Protein AF-A0A352DZI1-F1 (afdb_monomer_lite)

Foldseek 3Di:
DDDDDDDDDDDPDDPDDPPPPPPPPPPPPPDPPPPLLVLLVVVCVVQVVVVHQDDLVVSQVVCVVVVHHDDSVSSVVSCVVVVRDDPPPPPPDDDDDDDDDDDDDDPDPPPPPDDDDDDPVNVVVVVVQCVVLPHPVSVVVVVVVVVVVD

Sequence (150 aa):
MMAKSKARLVESEHAEEAEDGGIATAEASSEPRVNKSEAIRAEGRAILDAGGQPRPSEIVRSLAARGIDVAPAMVSTVLKKMGVQRRARRASASATRQAAPAREASPRREPVVSAESFTVDQLITAKKFVETVGSPKRAMALLDALDRLM

pLDDT: mean 74.2, std 19.79, range [40.38, 97.81]

Radius of gyration: 31.4 Å; chains: 1; bounding box: 63×36×114 Å

Structure (mmCIF, N/CA/C/O backbone):
data_AF-A0A352DZI1-F1
#
_entry.id   AF-A0A352DZI1-F1
#
loop_
_atom_site.group_PDB
_atom_site.id
_atom_site.type_symbol
_atom_site.label_atom_id
_atom_site.label_alt_id
_atom_site.label_comp_id
_atom_site.label_asym_id
_atom_site.label_entity_id
_atom_site.label_seq_id
_atom_site.pdbx_PDB_ins_code
_atom_site.Cartn_x
_atom_site.Cartn_y
_atom_site.Cartn_z
_atom_site.occupancy
_atom_site.B_iso_or_equiv
_atom_site.auth_seq_id
_atom_site.auth_comp_id
_atom_site.auth_asym_id
_atom_site.auth_atom_id
_atom_site.pdbx_PDB_model_num
ATOM 1 N N . MET A 1 1 ? 12.043 -22.695 -78.422 1.00 40.38 1 MET A N 1
ATOM 2 C CA . MET A 1 1 ? 13.021 -21.929 -77.613 1.00 40.38 1 MET A CA 1
ATOM 3 C C . MET A 1 1 ? 12.228 -21.254 -76.497 1.00 40.38 1 MET A C 1
ATOM 5 O O . MET A 1 1 ? 11.266 -20.579 -76.819 1.00 40.38 1 MET A O 1
ATOM 9 N N . MET A 1 2 ? 12.306 -21.722 -75.240 1.00 46.34 2 MET A N 1
ATOM 10 C CA . MET A 1 2 ? 13.141 -21.136 -74.159 1.00 46.34 2 MET A CA 1
ATOM 11 C C . MET A 1 2 ? 13.005 -19.597 -74.111 1.00 46.34 2 MET A C 1
ATOM 13 O O . MET A 1 2 ? 13.287 -18.958 -75.108 1.00 46.34 2 MET A O 1
ATOM 17 N N . ALA A 1 3 ? 12.581 -18.929 -73.037 1.00 50.84 3 ALA A N 1
ATOM 18 C CA . ALA A 1 3 ? 12.889 -19.151 -71.628 1.00 50.84 3 ALA A CA 1
ATOM 19 C C . ALA A 1 3 ? 11.839 -18.523 -70.678 1.00 50.84 3 ALA A C 1
ATOM 21 O O . ALA A 1 3 ? 11.188 -17.535 -71.005 1.00 50.84 3 ALA A O 1
ATOM 22 N N . LYS A 1 4 ? 11.738 -19.098 -69.471 1.00 54.16 4 LYS A N 1
ATOM 23 C CA . LYS A 1 4 ? 11.152 -18.509 -68.254 1.00 54.16 4 LYS A CA 1
ATOM 24 C C . LYS A 1 4 ? 12.125 -17.479 -67.658 1.00 54.16 4 LYS A C 1
ATOM 26 O O . LYS A 1 4 ? 13.290 -17.829 -67.517 1.00 54.16 4 LYS A O 1
ATOM 31 N N . SER A 1 5 ? 11.612 -16.343 -67.179 1.00 54.59 5 SER A N 1
ATOM 32 C CA . SER A 1 5 ? 12.183 -15.485 -66.113 1.00 54.59 5 SER A CA 1
ATOM 33 C C . SER A 1 5 ? 11.032 -14.619 -65.571 1.00 54.59 5 SER A C 1
ATOM 35 O O . SER A 1 5 ? 10.446 -13.879 -66.346 1.00 54.59 5 SER A O 1
ATOM 37 N N . LYS A 1 6 ? 10.462 -14.808 -64.374 1.00 50.16 6 LYS A N 1
ATOM 38 C CA . LYS A 1 6 ? 10.991 -14.832 -62.994 1.00 50.16 6 LYS A CA 1
ATOM 39 C C . LYS A 1 6 ? 11.296 -13.427 -62.447 1.00 50.16 6 LYS A C 1
ATOM 41 O O . LYS A 1 6 ? 12.198 -12.775 -62.953 1.00 50.16 6 LYS A O 1
ATOM 46 N N . ALA A 1 7 ? 10.631 -13.130 -61.316 1.00 49.72 7 ALA A N 1
ATOM 47 C CA . ALA A 1 7 ? 10.885 -12.068 -60.324 1.00 49.72 7 ALA A CA 1
ATOM 48 C C . ALA A 1 7 ? 10.533 -10.639 -60.782 1.00 49.72 7 ALA A C 1
ATOM 50 O O . ALA A 1 7 ? 10.778 -10.292 -61.923 1.00 49.72 7 ALA A O 1
ATOM 51 N N . AR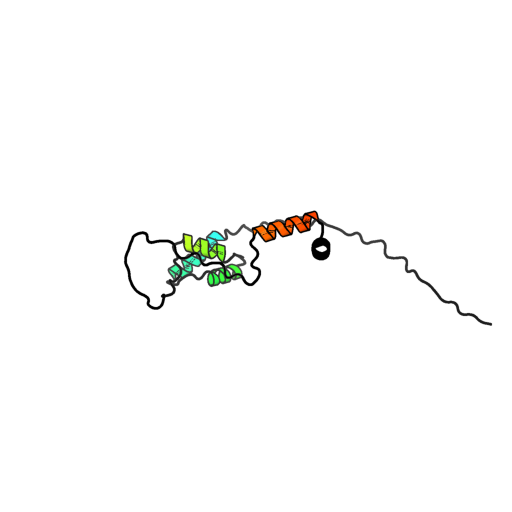G A 1 8 ? 9.974 -9.738 -59.968 1.00 53.50 8 ARG A N 1
ATOM 52 C CA . ARG A 1 8 ? 9.781 -9.601 -58.506 1.00 53.50 8 ARG A CA 1
ATOM 53 C C . ARG A 1 8 ? 8.685 -8.515 -58.334 1.00 53.50 8 ARG A C 1
ATOM 55 O O . ARG A 1 8 ? 8.550 -7.696 -59.231 1.00 53.50 8 ARG A O 1
ATOM 62 N N . LEU A 1 9 ? 7.832 -8.595 -57.303 1.00 47.53 9 LEU A N 1
ATOM 63 C CA . LEU A 1 9 ? 7.766 -7.614 -56.192 1.00 47.53 9 LEU A CA 1
ATOM 64 C C . LEU A 1 9 ? 7.671 -6.151 -56.693 1.00 47.53 9 LEU A C 1
ATOM 66 O O . LEU A 1 9 ? 8.600 -5.669 -57.326 1.00 47.53 9 LEU A O 1
ATOM 70 N N . VAL A 1 10 ? 6.622 -5.379 -56.433 1.00 55.34 10 VAL A N 1
ATOM 71 C CA . VAL A 1 10 ? 6.187 -4.954 -55.098 1.00 55.34 10 VAL A CA 1
ATOM 72 C C . VAL A 1 10 ? 4.740 -4.466 -55.208 1.00 55.34 10 VAL A C 1
ATOM 74 O O . VAL A 1 10 ? 4.423 -3.631 -56.054 1.00 55.34 10 VAL A O 1
ATOM 77 N N . GLU A 1 11 ? 3.883 -5.023 -54.356 1.00 48.66 11 GLU A N 1
ATOM 78 C CA . GLU A 1 11 ? 2.589 -4.463 -53.983 1.00 48.66 11 GLU A CA 1
ATOM 79 C C . GLU A 1 11 ? 2.827 -3.034 -53.491 1.00 48.66 11 GLU A C 1
ATOM 81 O O . GLU A 1 11 ? 3.523 -2.829 -52.500 1.00 48.66 11 GLU A O 1
ATOM 86 N N . SER A 1 12 ? 2.320 -2.040 -54.220 1.00 49.97 12 SER A N 1
ATOM 87 C CA . SER A 1 12 ? 2.295 -0.667 -53.730 1.00 49.97 12 SER A CA 1
ATOM 88 C C . SER A 1 12 ? 1.370 -0.626 -52.524 1.00 49.97 12 SER A C 1
ATOM 90 O O . SER A 1 12 ? 0.152 -0.767 -52.646 1.00 49.97 12 SER A O 1
ATOM 92 N N . GLU A 1 13 ? 2.033 -0.503 -51.387 1.00 54.22 13 GLU A N 1
ATOM 93 C CA . GLU A 1 13 ? 1.530 -0.417 -50.036 1.00 54.22 13 GLU A CA 1
ATOM 94 C C . GLU A 1 13 ? 0.400 0.607 -49.900 1.00 54.22 13 GLU A C 1
ATOM 96 O O . GLU A 1 13 ? 0.411 1.693 -50.485 1.00 54.22 13 GLU A O 1
ATOM 101 N N . HIS A 1 14 ? -0.572 0.212 -49.082 1.00 42.38 14 HIS A N 1
ATOM 102 C CA . HIS A 1 14 ? -1.573 1.054 -48.459 1.00 42.38 14 HIS A CA 1
ATOM 103 C C . HIS A 1 14 ? -0.925 2.305 -47.853 1.00 42.38 14 HIS A C 1
ATOM 105 O O . HIS A 1 14 ? -0.259 2.235 -46.825 1.00 42.38 14 HIS A O 1
ATOM 111 N N . ALA A 1 15 ? -1.163 3.456 -48.472 1.00 54.22 15 ALA A N 1
ATOM 112 C CA . ALA A 1 15 ? -0.960 4.757 -47.856 1.00 54.22 15 ALA A CA 1
ATOM 113 C C . ALA A 1 15 ? -2.331 5.376 -47.578 1.00 54.22 15 ALA A C 1
ATOM 115 O O . ALA A 1 15 ? -2.754 6.292 -48.274 1.00 54.22 15 ALA A O 1
ATOM 116 N N . GLU A 1 16 ? -3.037 4.836 -46.584 1.00 53.72 16 GLU A N 1
ATOM 117 C CA . GLU A 1 16 ? -4.075 5.572 -45.862 1.00 53.72 16 GLU A CA 1
ATOM 118 C C . GLU A 1 16 ? -4.342 4.898 -44.506 1.00 53.72 16 GLU A C 1
ATOM 120 O O . GLU A 1 16 ? -5.321 4.188 -44.313 1.00 53.72 16 GLU A O 1
ATOM 125 N N . GLU A 1 17 ? -3.434 5.098 -43.551 1.00 47.75 17 GLU A N 1
ATOM 126 C CA . GLU A 1 17 ? -3.778 5.005 -42.131 1.00 47.75 17 GLU A CA 1
ATOM 127 C C . GLU A 1 17 ? -3.643 6.407 -41.546 1.00 47.75 17 GLU A C 1
ATOM 129 O O . GLU A 1 17 ? -2.571 6.883 -41.167 1.00 47.75 17 GLU A O 1
ATOM 134 N N . ALA A 1 18 ? -4.779 7.102 -41.553 1.00 56.84 18 ALA A N 1
ATOM 135 C CA . ALA A 1 18 ? -5.051 8.163 -40.611 1.00 56.84 18 ALA A CA 1
ATOM 136 C C . ALA A 1 18 ? -5.049 7.538 -39.210 1.00 56.84 18 ALA A C 1
ATOM 138 O O . ALA A 1 18 ? -6.070 7.041 -38.740 1.00 56.84 18 ALA A O 1
ATOM 139 N N . GLU A 1 19 ? -3.895 7.547 -38.547 1.00 51.50 19 GLU A N 1
ATOM 140 C CA . GLU A 1 19 ? -3.836 7.354 -37.102 1.00 51.50 19 GLU A CA 1
ATOM 141 C C . GLU A 1 19 ? -4.395 8.619 -36.448 1.00 51.50 19 GLU A C 1
ATOM 143 O O . GLU A 1 19 ? -3.703 9.592 -36.130 1.00 51.50 19 GLU A O 1
ATOM 148 N N . ASP A 1 20 ? -5.718 8.571 -36.330 1.00 52.59 20 ASP A N 1
ATOM 149 C CA . ASP A 1 20 ? -6.572 9.194 -35.336 1.00 52.59 20 ASP A CA 1
ATOM 150 C C . ASP A 1 20 ? -6.007 8.929 -33.930 1.00 52.59 20 ASP A C 1
ATOM 152 O O . ASP A 1 20 ? -6.509 8.137 -33.138 1.00 52.59 20 ASP A O 1
ATOM 156 N N . GLY A 1 21 ? -4.907 9.610 -33.607 1.00 49.44 21 GLY A N 1
ATOM 157 C CA . GLY A 1 21 ? -4.371 9.734 -32.260 1.00 49.44 21 GLY A CA 1
ATOM 158 C C . GLY A 1 21 ? -5.206 10.719 -31.456 1.00 49.44 21 GLY A C 1
ATOM 159 O O . GLY A 1 21 ? -4.672 11.686 -30.907 1.00 49.44 21 GLY A O 1
ATOM 160 N N . GLY A 1 22 ? -6.522 10.492 -31.431 1.00 43.34 22 GLY A N 1
ATOM 161 C CA . GLY A 1 22 ? -7.451 11.123 -30.522 1.00 43.34 22 GLY A CA 1
ATOM 162 C C . GLY A 1 22 ? -6.894 10.997 -29.114 1.00 43.34 22 GLY A C 1
ATOM 163 O O . GLY A 1 22 ? -6.927 9.939 -28.487 1.00 43.34 22 GLY A O 1
ATOM 164 N N . ILE A 1 23 ? -6.365 12.107 -28.607 1.00 48.47 23 ILE A N 1
ATOM 165 C CA . ILE A 1 23 ? -6.285 12.372 -27.180 1.00 48.47 23 ILE A CA 1
ATOM 166 C C . ILE A 1 23 ? -7.714 12.259 -26.668 1.00 48.47 23 ILE A C 1
ATOM 168 O O . ILE A 1 23 ? -8.475 13.223 -26.677 1.00 48.47 23 ILE A O 1
ATOM 172 N N . ALA A 1 24 ? -8.077 11.044 -26.264 1.00 45.50 24 ALA A N 1
ATOM 173 C CA . ALA A 1 24 ? -9.217 10.776 -25.428 1.00 45.50 24 ALA A CA 1
ATOM 174 C C . ALA A 1 24 ? -8.999 11.598 -24.158 1.00 45.50 24 ALA A C 1
ATOM 176 O O . ALA A 1 24 ? -8.342 11.177 -23.204 1.00 45.50 24 ALA A O 1
ATOM 177 N N . THR A 1 25 ? -9.514 12.825 -24.182 1.00 45.31 25 THR A N 1
ATOM 178 C CA . THR A 1 25 ? -10.002 13.526 -23.010 1.00 45.31 25 THR A CA 1
ATOM 179 C C . THR A 1 25 ? -10.784 12.494 -22.227 1.00 45.31 25 THR A C 1
ATOM 181 O O . THR A 1 25 ? -11.869 12.092 -22.637 1.00 45.31 25 THR A O 1
ATOM 184 N N . ALA A 1 26 ? -10.167 11.999 -21.154 1.00 48.19 26 ALA A N 1
ATOM 185 C CA . ALA A 1 26 ? -10.830 11.185 -20.165 1.00 48.19 26 ALA A CA 1
ATOM 186 C C . ALA A 1 26 ? -12.042 11.992 -19.713 1.00 48.19 26 ALA A C 1
ATOM 188 O O . ALA A 1 26 ? -11.905 12.976 -18.980 1.00 48.19 26 ALA A O 1
ATOM 189 N N . GLU A 1 27 ? -13.208 11.625 -20.239 1.00 45.06 27 GLU A N 1
ATOM 190 C CA . GLU A 1 27 ? -14.472 12.143 -19.775 1.00 45.06 27 GLU A CA 1
ATOM 191 C C . GLU A 1 27 ? -14.506 11.872 -18.279 1.00 45.06 27 GLU A C 1
ATOM 193 O O . GLU A 1 27 ? -14.536 10.729 -17.818 1.00 45.06 27 GLU A O 1
ATOM 198 N N . ALA A 1 28 ? -14.410 12.951 -17.510 1.00 52.81 28 ALA A N 1
ATOM 199 C CA . ALA A 1 28 ? -14.708 12.939 -16.102 1.00 52.81 28 ALA A CA 1
ATOM 200 C C . ALA A 1 28 ? -16.200 12.624 -15.994 1.00 52.81 28 ALA A C 1
ATOM 202 O O . ALA A 1 28 ? -17.034 13.530 -15.958 1.00 52.81 28 ALA A O 1
ATOM 203 N N . SER A 1 29 ? -16.526 11.330 -15.989 1.00 46.47 29 SER A N 1
ATOM 204 C CA . SER A 1 29 ? -17.840 10.823 -15.642 1.00 46.47 29 SER A CA 1
ATOM 205 C C . SER A 1 29 ? -18.186 11.385 -14.268 1.00 46.47 29 SER A C 1
ATOM 207 O O . SER A 1 29 ? -17.645 11.016 -13.224 1.00 46.47 29 SER A O 1
ATOM 209 N N . SER A 1 30 ? -19.057 12.388 -14.305 1.00 50.91 30 SER A N 1
ATOM 210 C CA . SER A 1 30 ? -19.669 13.047 -13.164 1.00 50.91 30 SER A CA 1
ATOM 211 C C . SER A 1 30 ? -20.684 12.098 -12.525 1.00 50.91 30 SER A C 1
ATOM 213 O O . SER A 1 30 ? -21.875 12.396 -12.436 1.00 50.91 30 SER A O 1
ATOM 215 N N . GLU A 1 31 ? -20.223 10.939 -12.069 1.00 57.19 31 GLU A N 1
ATOM 216 C CA . GLU A 1 31 ? -20.967 10.207 -11.060 1.00 57.19 31 GLU A CA 1
ATOM 217 C C . GLU A 1 31 ? -20.898 11.003 -9.751 1.00 57.19 31 GLU A C 1
ATOM 219 O O . GLU A 1 31 ? -19.869 11.634 -9.459 1.00 57.19 31 GLU A O 1
ATOM 224 N N . PRO A 1 32 ? -21.982 11.028 -8.952 1.00 58.56 32 PRO A N 1
ATOM 225 C CA . PRO A 1 32 ? -21.946 11.654 -7.641 1.00 58.56 32 PRO A CA 1
ATOM 226 C C . PRO A 1 32 ? -20.754 11.063 -6.895 1.00 58.56 32 PRO A C 1
ATOM 228 O O . PRO A 1 32 ? -20.704 9.855 -6.686 1.00 58.56 32 PRO A O 1
ATOM 231 N N . ARG A 1 33 ? -19.760 11.897 -6.553 1.00 66.31 33 ARG A N 1
ATOM 232 C CA . ARG A 1 33 ? -18.551 11.468 -5.839 1.00 66.31 33 ARG A CA 1
ATOM 233 C C . ARG A 1 33 ? -18.983 10.883 -4.502 1.00 66.31 33 ARG A C 1
ATOM 235 O O . ARG A 1 33 ? -19.100 11.604 -3.513 1.00 66.31 33 ARG A O 1
ATOM 242 N N . VAL A 1 34 ? -19.258 9.583 -4.486 1.00 73.62 34 VAL A N 1
ATOM 243 C CA . VAL A 1 34 ? -19.695 8.875 -3.293 1.00 73.62 34 VAL A CA 1
ATOM 244 C C . VAL A 1 34 ? -18.597 9.071 -2.267 1.00 73.62 34 VAL A C 1
ATOM 246 O O . VAL A 1 34 ? -17.431 8.738 -2.507 1.00 73.62 34 VAL A O 1
ATOM 249 N N . ASN A 1 35 ? -18.948 9.660 -1.127 1.00 88.81 35 ASN A N 1
ATOM 250 C CA . ASN A 1 35 ? -17.993 9.872 -0.058 1.00 88.81 35 ASN A CA 1
ATOM 251 C C . ASN A 1 35 ? -17.605 8.506 0.520 1.00 88.81 35 ASN A C 1
ATOM 253 O O . ASN A 1 35 ? -18.246 7.976 1.429 1.00 88.81 35 ASN A O 1
ATOM 257 N N . LYS A 1 36 ? -16.526 7.926 -0.019 1.00 86.56 36 LYS A N 1
ATOM 258 C CA . LYS A 1 36 ? -16.023 6.593 0.344 1.00 86.56 36 LYS A CA 1
ATOM 259 C C . LYS A 1 36 ? -15.870 6.447 1.857 1.00 86.56 36 LYS A C 1
ATOM 261 O O . LYS A 1 36 ? -16.179 5.407 2.427 1.00 86.56 36 LYS A O 1
ATOM 266 N N . SER A 1 37 ? -15.435 7.516 2.528 1.00 83.31 37 SER A N 1
ATOM 267 C CA . SER A 1 37 ? -15.210 7.511 3.972 1.00 83.31 37 SER A CA 1
ATOM 268 C C . SER A 1 37 ? -16.497 7.414 4.795 1.00 83.31 37 SER A C 1
ATOM 270 O O . SER A 1 37 ? -16.460 6.884 5.904 1.00 83.31 37 SER A O 1
ATOM 272 N N . GLU A 1 38 ? -17.620 7.918 4.285 1.00 87.25 38 GLU A N 1
ATOM 273 C CA . GLU A 1 38 ? -18.929 7.800 4.933 1.00 87.25 38 GLU A CA 1
ATOM 274 C C . GLU A 1 38 ? -19.509 6.406 4.739 1.00 87.25 38 GLU A C 1
ATOM 276 O O . GLU A 1 38 ? -19.967 5.812 5.712 1.00 87.25 38 GLU A O 1
ATOM 281 N N . ALA A 1 39 ? -19.372 5.835 3.539 1.00 87.00 39 ALA A N 1
ATOM 282 C CA . ALA A 1 39 ? -19.788 4.462 3.263 1.00 87.00 39 ALA A CA 1
ATOM 283 C C . ALA A 1 39 ? -19.075 3.447 4.180 1.00 87.00 39 ALA A C 1
ATOM 285 O O . ALA A 1 39 ? -19.716 2.572 4.760 1.0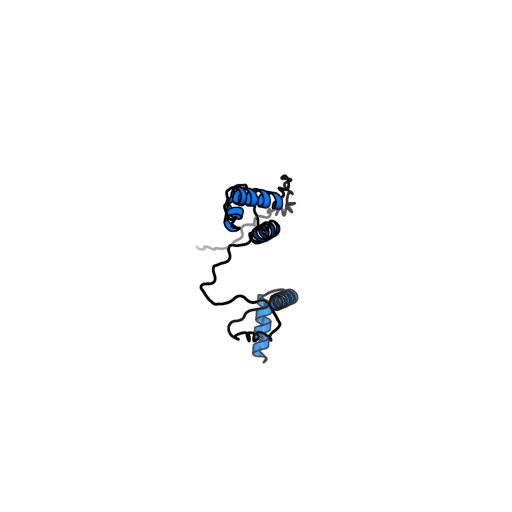0 87.00 39 ALA A O 1
ATOM 286 N N . ILE A 1 40 ? -17.764 3.615 4.402 1.00 89.00 40 ILE A N 1
ATOM 287 C CA . ILE A 1 40 ? -16.992 2.783 5.344 1.00 89.00 40 ILE A CA 1
ATOM 288 C C . ILE A 1 40 ? -17.497 2.943 6.784 1.00 89.00 40 ILE A C 1
ATOM 290 O O . ILE A 1 40 ? -17.568 1.965 7.528 1.00 89.00 40 ILE A O 1
ATOM 294 N N . ARG A 1 41 ? -17.825 4.173 7.202 1.00 90.31 41 ARG A N 1
ATOM 295 C CA . ARG A 1 41 ? -18.333 4.444 8.555 1.00 90.31 41 ARG A CA 1
ATOM 296 C C . ARG A 1 41 ? -19.713 3.827 8.767 1.00 90.31 41 ARG A C 1
ATOM 298 O O . ARG A 1 41 ? -19.935 3.239 9.819 1.00 90.31 41 ARG A O 1
ATOM 305 N N . ALA A 1 42 ? -20.604 3.937 7.783 1.00 89.50 42 ALA A N 1
ATOM 306 C CA . ALA A 1 42 ? -21.940 3.350 7.831 1.00 89.50 42 ALA A CA 1
ATOM 307 C C . ALA A 1 42 ? -21.873 1.822 7.954 1.00 89.50 42 ALA A C 1
ATOM 309 O O . ALA A 1 42 ? -22.481 1.252 8.856 1.00 89.50 42 ALA A O 1
ATOM 310 N N . GLU A 1 43 ? -21.054 1.175 7.123 1.00 87.31 43 GLU A N 1
ATOM 311 C CA . GLU A 1 43 ? -20.894 -0.281 7.155 1.00 87.31 43 GLU A CA 1
ATOM 312 C C . GLU A 1 43 ? -20.237 -0.761 8.456 1.00 87.31 43 GLU A C 1
ATOM 314 O O . GLU A 1 43 ? -20.676 -1.729 9.076 1.00 87.31 43 GLU A O 1
ATOM 319 N N . GLY A 1 44 ? -19.198 -0.056 8.914 1.00 87.69 44 GLY A N 1
ATOM 320 C CA . GLY A 1 44 ? -18.535 -0.382 10.172 1.00 87.69 44 GLY A CA 1
ATOM 321 C C . GLY A 1 44 ? -19.464 -0.242 11.380 1.00 87.69 44 GLY A C 1
ATOM 322 O O . GLY A 1 44 ? -19.401 -1.084 12.272 1.00 87.69 44 GLY A O 1
ATOM 323 N N . ARG A 1 45 ? -20.341 0.772 11.398 1.00 88.38 45 ARG A N 1
ATOM 324 C CA . ARG A 1 45 ? -21.372 0.939 12.436 1.00 88.38 45 ARG A CA 1
ATOM 325 C C . ARG A 1 45 ? -22.411 -0.170 12.387 1.00 88.38 45 ARG A C 1
ATOM 327 O O . ARG A 1 45 ? -22.635 -0.785 13.415 1.00 88.38 45 ARG A O 1
ATOM 334 N N . ALA A 1 46 ? -22.931 -0.509 11.208 1.00 86.56 46 ALA A N 1
ATOM 335 C CA . ALA A 1 46 ? -23.907 -1.590 11.063 1.00 86.56 46 ALA A CA 1
ATOM 336 C C . ALA A 1 46 ? -23.404 -2.922 11.652 1.00 86.56 46 ALA A C 1
ATOM 338 O O . ALA A 1 46 ? -24.156 -3.643 12.304 1.00 86.56 46 ALA A O 1
ATOM 339 N N . ILE A 1 47 ? -22.112 -3.231 11.481 1.00 86.19 47 ILE A N 1
ATOM 340 C CA . ILE A 1 47 ? -21.502 -4.436 12.061 1.00 86.19 47 ILE A CA 1
ATOM 341 C C . ILE A 1 47 ? -21.337 -4.317 13.585 1.00 86.19 47 ILE A C 1
ATOM 343 O O . ILE A 1 47 ? -21.549 -5.300 14.292 1.00 86.19 47 ILE A O 1
ATOM 347 N N . LEU A 1 48 ? -20.963 -3.138 14.093 1.00 85.56 48 LEU A N 1
ATOM 348 C CA . LEU A 1 48 ? -20.840 -2.887 15.536 1.00 85.56 48 LEU A CA 1
ATOM 349 C C . LEU A 1 48 ? -22.196 -2.951 16.245 1.00 85.56 48 LEU A C 1
ATOM 351 O O . LEU A 1 48 ? -22.287 -3.548 17.315 1.00 85.56 48 LEU A O 1
ATOM 355 N N . ASP A 1 49 ? -23.235 -2.384 15.635 1.00 83.56 49 ASP A N 1
ATOM 356 C CA . ASP A 1 49 ? -24.607 -2.376 16.149 1.00 83.56 49 ASP A CA 1
ATOM 357 C C . ASP A 1 49 ? -25.182 -3.800 16.194 1.00 83.56 49 ASP A C 1
ATOM 359 O O . ASP A 1 49 ? -25.908 -4.158 17.119 1.00 83.56 49 ASP A O 1
ATOM 363 N N . ALA A 1 50 ? -24.773 -4.660 15.255 1.00 84.00 50 ALA A N 1
ATOM 364 C CA . ALA A 1 50 ? -25.061 -6.093 15.271 1.00 84.00 50 ALA A CA 1
ATOM 365 C C . ALA A 1 50 ? -24.244 -6.887 16.320 1.00 84.00 50 ALA A C 1
ATOM 367 O O . ALA A 1 50 ? -24.311 -8.117 16.353 1.00 84.00 50 ALA A O 1
ATOM 368 N N . GLY A 1 51 ? -23.434 -6.221 17.153 1.00 79.94 51 GLY A N 1
ATOM 369 C CA . GLY A 1 51 ? -22.558 -6.849 18.151 1.00 79.94 51 GLY A CA 1
ATOM 370 C C . GLY A 1 51 ? -21.335 -7.559 17.555 1.00 79.94 51 GLY A C 1
ATOM 371 O O . GLY A 1 51 ? -20.606 -8.259 18.262 1.00 79.94 51 GLY A O 1
ATOM 372 N N . GLY A 1 52 ? -21.105 -7.397 16.251 1.00 81.31 52 GLY A N 1
ATOM 373 C CA . GLY A 1 52 ? -19.976 -7.958 15.525 1.00 81.31 52 GLY A CA 1
ATOM 374 C C . GLY A 1 52 ? -18.738 -7.065 15.585 1.00 81.31 52 GLY A C 1
ATOM 375 O O . GLY A 1 52 ? -18.790 -5.874 15.884 1.00 81.31 52 GLY A O 1
ATOM 376 N N . GLN A 1 53 ? -17.582 -7.641 15.254 1.00 83.31 53 GLN A N 1
ATOM 377 C CA . GLN A 1 53 ? -16.344 -6.878 15.120 1.00 83.31 53 GLN A CA 1
ATOM 378 C C . GLN A 1 53 ? -16.038 -6.639 13.636 1.00 83.31 53 GLN A C 1
ATOM 380 O O . GLN A 1 53 ? -15.715 -7.606 12.940 1.00 83.31 53 GLN A O 1
ATOM 385 N N . PRO A 1 54 ? -16.072 -5.387 13.144 1.00 84.00 54 PRO A N 1
ATOM 386 C CA . PRO A 1 54 ? -15.861 -5.108 11.729 1.00 84.00 54 PRO A CA 1
ATOM 387 C C . PRO A 1 54 ? -14.445 -5.485 11.292 1.00 84.00 54 PRO A C 1
ATOM 389 O O . PRO A 1 54 ? -13.449 -4.929 11.772 1.00 84.00 54 PRO A O 1
ATOM 392 N N . ARG A 1 55 ? -14.343 -6.439 10.359 1.00 88.12 55 ARG A N 1
ATOM 393 C CA . ARG A 1 55 ? -13.071 -6.805 9.732 1.00 88.12 55 ARG A CA 1
ATOM 394 C C . ARG A 1 55 ? -12.853 -5.958 8.478 1.00 88.12 55 ARG A C 1
ATOM 396 O O . ARG A 1 55 ? -13.743 -5.902 7.632 1.00 88.12 55 ARG A O 1
ATOM 403 N N . PRO A 1 56 ? -11.659 -5.365 8.287 1.00 88.12 56 PRO A N 1
ATOM 404 C CA . PRO A 1 56 ? -11.378 -4.558 7.102 1.00 88.12 56 PRO A CA 1
ATOM 405 C C . PRO A 1 56 ? -11.662 -5.287 5.782 1.00 88.12 56 PRO A C 1
ATOM 407 O O . PRO A 1 56 ? -12.243 -4.701 4.880 1.00 88.12 56 PRO A O 1
ATOM 410 N N . SER A 1 57 ? -11.309 -6.573 5.682 1.00 89.38 57 SER A N 1
ATOM 411 C CA . SER A 1 57 ? -11.527 -7.380 4.474 1.00 89.38 57 SER A CA 1
ATOM 412 C C . SER A 1 57 ? -13.006 -7.605 4.147 1.00 89.38 57 SER A C 1
ATOM 414 O O . SER A 1 57 ? -13.373 -7.624 2.978 1.00 89.38 57 SER A O 1
ATOM 416 N N . GLU A 1 58 ? -13.854 -7.761 5.166 1.00 89.81 58 GLU A N 1
ATOM 417 C CA . GLU A 1 58 ? -15.298 -7.962 4.984 1.00 89.81 58 GLU A CA 1
ATOM 418 C C . GLU A 1 58 ? -15.962 -6.673 4.492 1.00 89.81 58 GLU A C 1
ATOM 420 O O . GLU A 1 58 ? -16.741 -6.715 3.545 1.00 89.81 58 GLU A O 1
ATOM 425 N N . ILE A 1 59 ? -15.563 -5.527 5.053 1.00 89.56 59 ILE A N 1
ATOM 426 C CA . ILE A 1 59 ? -16.049 -4.205 4.634 1.00 89.56 59 ILE A CA 1
ATOM 427 C C . ILE A 1 59 ? -15.606 -3.871 3.207 1.00 89.56 59 ILE A C 1
ATOM 429 O O . ILE A 1 59 ? -16.393 -3.35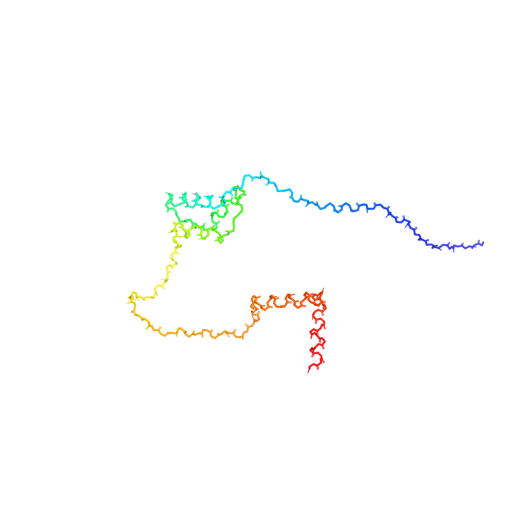0 2.428 1.00 89.56 59 ILE A O 1
ATOM 433 N N . VAL A 1 60 ? -14.361 -4.180 2.829 1.00 93.25 60 VAL A N 1
ATOM 434 C CA . VAL A 1 60 ? -13.903 -3.971 1.443 1.00 93.25 60 VAL A CA 1
ATOM 435 C C . VAL A 1 60 ? -14.752 -4.792 0.474 1.00 93.25 60 VAL A C 1
ATOM 437 O O . VAL A 1 60 ? -15.197 -4.265 -0.540 1.00 93.25 60 VAL A O 1
ATOM 440 N N . ARG A 1 61 ? -15.034 -6.058 0.801 1.00 92.50 61 ARG A N 1
ATOM 441 C CA . ARG A 1 61 ? -15.876 -6.919 -0.037 1.00 92.50 61 ARG A CA 1
ATOM 442 C C . ARG A 1 61 ? -17.313 -6.398 -0.143 1.00 92.50 61 ARG A C 1
ATOM 444 O O . ARG A 1 61 ? -17.868 -6.423 -1.238 1.00 92.50 61 ARG A O 1
ATOM 451 N N . SER A 1 62 ? -17.916 -5.941 0.958 1.00 89.62 62 SER A N 1
ATOM 452 C CA . SER A 1 62 ? -19.294 -5.433 0.932 1.00 89.62 62 SER A CA 1
ATOM 453 C C . SER A 1 62 ? -19.413 -4.094 0.203 1.00 89.62 62 SER A C 1
ATOM 455 O O . SER A 1 62 ? -20.380 -3.885 -0.525 1.00 89.62 62 SER A O 1
ATOM 457 N N . LEU A 1 63 ? -18.409 -3.219 0.316 1.00 90.88 63 LEU A N 1
ATOM 458 C CA . LEU A 1 63 ? -18.351 -1.959 -0.428 1.00 90.88 63 LEU A 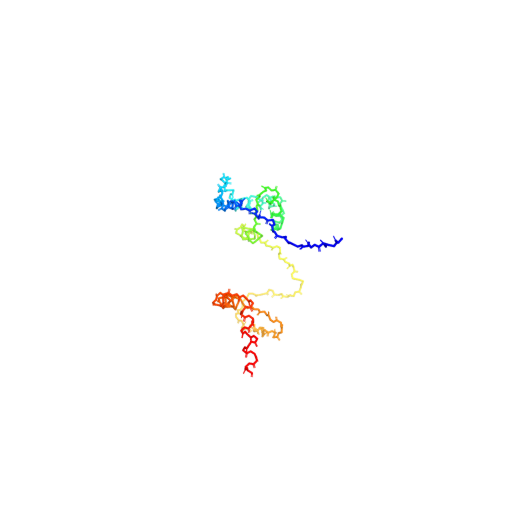CA 1
ATOM 459 C C . LEU A 1 63 ? -18.070 -2.174 -1.919 1.00 90.88 63 LEU A C 1
ATOM 461 O O . LEU A 1 63 ? -18.727 -1.546 -2.747 1.00 90.88 63 LEU A O 1
ATOM 465 N N . ALA A 1 64 ? -17.191 -3.116 -2.269 1.00 91.25 64 ALA A N 1
ATOM 466 C CA . ALA A 1 64 ? -16.933 -3.484 -3.659 1.00 91.25 64 ALA A CA 1
ATOM 467 C C . ALA A 1 64 ? -18.191 -4.040 -4.348 1.00 91.25 64 ALA A C 1
ATOM 469 O O . ALA A 1 64 ? -18.469 -3.690 -5.491 1.00 91.25 64 ALA A O 1
ATOM 470 N N . ALA A 1 65 ? -19.010 -4.826 -3.637 1.00 90.44 65 ALA A N 1
ATOM 471 C CA . ALA A 1 65 ? -20.300 -5.305 -4.146 1.00 90.44 65 ALA A CA 1
ATOM 472 C C . ALA A 1 65 ? -21.308 -4.171 -4.425 1.00 90.44 65 ALA A C 1
ATOM 474 O O . ALA A 1 65 ? -22.236 -4.354 -5.206 1.00 90.44 65 ALA A O 1
ATOM 475 N N . ARG A 1 66 ? -21.119 -2.996 -3.810 1.00 86.81 66 ARG A N 1
ATOM 476 C CA . ARG A 1 66 ? -21.909 -1.775 -4.047 1.00 86.81 66 ARG A CA 1
ATOM 477 C C . ARG A 1 66 ? -21.261 -0.840 -5.078 1.00 86.81 66 ARG A C 1
ATOM 479 O O . ARG A 1 66 ? -21.673 0.309 -5.185 1.00 86.81 66 ARG A O 1
ATOM 486 N N . GLY A 1 67 ? -20.227 -1.300 -5.789 1.00 87.75 67 GLY A N 1
ATOM 487 C CA . GLY A 1 67 ? -19.484 -0.505 -6.773 1.00 87.75 67 GLY A CA 1
ATOM 488 C C . GLY A 1 67 ? -18.507 0.507 -6.164 1.00 87.75 67 GLY A C 1
ATOM 489 O O . GLY A 1 67 ? -17.941 1.324 -6.884 1.00 87.75 67 GLY A O 1
ATOM 490 N N . ILE A 1 68 ? -18.280 0.474 -4.846 1.00 87.19 68 ILE A N 1
ATOM 491 C CA . ILE A 1 68 ? -17.373 1.402 -4.164 1.00 87.19 68 ILE A CA 1
ATOM 492 C C . ILE A 1 68 ? -16.031 0.705 -3.950 1.00 87.19 68 ILE A C 1
ATOM 494 O O . ILE A 1 68 ? -15.859 -0.059 -3.000 1.00 87.19 68 ILE A O 1
ATOM 498 N N . ASP A 1 69 ? -15.057 1.011 -4.807 1.00 89.69 69 ASP A N 1
ATOM 499 C CA . ASP A 1 69 ? -13.694 0.514 -4.632 1.00 89.69 69 ASP A CA 1
ATOM 500 C C . ASP A 1 69 ? -12.925 1.321 -3.569 1.00 89.69 69 ASP A C 1
ATOM 502 O O . ASP A 1 69 ? -12.822 2.562 -3.621 1.00 89.69 69 ASP A O 1
ATOM 506 N N . VAL A 1 70 ? -12.398 0.598 -2.578 1.00 91.12 70 VAL A N 1
ATOM 507 C CA . VAL A 1 70 ? -11.738 1.143 -1.391 1.00 91.12 70 VAL A CA 1
ATOM 508 C C . VAL A 1 70 ? -10.522 0.302 -1.018 1.00 91.12 70 VAL A C 1
ATOM 510 O O . VAL A 1 70 ? -10.614 -0.898 -0.767 1.00 91.12 70 VAL A O 1
ATOM 513 N N . ALA A 1 71 ? -9.381 0.970 -0.838 1.00 91.75 71 ALA A N 1
ATOM 514 C CA . ALA A 1 71 ? -8.166 0.331 -0.354 1.00 91.75 71 ALA A CA 1
ATOM 515 C C . ALA A 1 71 ? -8.317 -0.185 1.100 1.00 91.75 71 ALA A C 1
ATOM 517 O O . ALA A 1 71 ? -8.757 0.567 1.982 1.00 91.75 71 ALA A O 1
ATOM 518 N N . PRO A 1 72 ? -7.832 -1.401 1.424 1.00 89.44 72 PRO A N 1
ATOM 519 C CA . PRO A 1 72 ? -7.877 -1.952 2.785 1.00 89.44 72 PRO A CA 1
ATOM 520 C C . PRO A 1 72 ? -7.223 -1.056 3.853 1.00 89.44 72 PRO A C 1
ATOM 522 O O . PRO A 1 72 ? -7.674 -1.003 5.001 1.00 89.44 72 PRO A O 1
ATOM 525 N N . ALA A 1 73 ? -6.178 -0.310 3.477 1.00 90.50 73 ALA A N 1
ATOM 526 C CA . ALA A 1 73 ? -5.495 0.639 4.357 1.00 90.50 73 ALA A CA 1
ATOM 527 C C . ALA A 1 73 ? -6.402 1.810 4.787 1.00 90.50 73 ALA A C 1
ATOM 529 O O . ALA A 1 73 ? -6.371 2.233 5.950 1.00 90.50 73 ALA A O 1
ATOM 530 N N . MET A 1 74 ? -7.256 2.297 3.878 1.00 91.06 74 MET A N 1
ATOM 531 C CA . MET A 1 74 ? -8.223 3.357 4.169 1.00 91.06 74 MET A CA 1
ATOM 532 C C . MET A 1 74 ? -9.256 2.865 5.185 1.00 91.06 74 MET A C 1
ATOM 534 O O . MET A 1 74 ? -9.478 3.526 6.200 1.00 91.06 74 MET A O 1
ATOM 538 N N . VAL A 1 75 ? -9.806 1.665 4.978 1.00 92.69 75 VAL A N 1
ATOM 539 C CA . VAL A 1 75 ? -10.766 1.046 5.904 1.00 92.69 75 VAL A CA 1
ATOM 540 C C . VAL A 1 75 ? -10.165 0.880 7.300 1.00 92.69 75 VAL A C 1
ATOM 542 O O . VAL A 1 75 ? -10.785 1.273 8.286 1.00 92.69 75 VAL A O 1
ATOM 545 N N . SER A 1 76 ? -8.925 0.388 7.407 1.00 88.94 76 SER A N 1
ATOM 546 C CA . SER A 1 76 ? -8.251 0.243 8.706 1.00 88.94 76 SER A CA 1
ATOM 547 C C . SER A 1 76 ? -8.062 1.580 9.428 1.00 88.94 76 SER A C 1
ATOM 549 O O . SER A 1 76 ? -8.183 1.642 10.652 1.00 88.94 76 SER A O 1
ATOM 551 N N . THR A 1 77 ? -7.762 2.649 8.690 1.00 90.94 77 THR A N 1
ATOM 552 C CA . THR A 1 77 ? -7.601 3.992 9.264 1.00 90.94 77 THR A CA 1
ATOM 553 C C . THR A 1 77 ? -8.936 4.540 9.763 1.00 90.94 77 THR A C 1
ATOM 555 O O . THR A 1 77 ? -9.001 5.092 10.862 1.00 90.94 77 THR A O 1
ATOM 558 N N . VAL A 1 78 ? -10.013 4.354 8.996 1.00 90.62 78 VAL A N 1
ATOM 559 C CA . VAL A 1 78 ? -11.365 4.792 9.376 1.00 90.62 78 VAL A CA 1
ATOM 560 C C . VAL A 1 78 ? -11.878 4.013 10.588 1.00 90.62 78 VAL A C 1
ATOM 562 O O . VAL A 1 78 ? -12.338 4.629 11.546 1.00 90.62 78 VAL A O 1
ATOM 565 N N . LEU A 1 79 ? -11.728 2.687 10.609 1.00 89.75 79 LEU A N 1
ATOM 566 C CA . LEU A 1 79 ? -12.113 1.852 11.754 1.00 89.75 79 LEU A CA 1
ATOM 567 C C . LEU A 1 79 ? -11.357 2.241 13.031 1.00 89.75 79 LEU A C 1
ATOM 569 O O . LEU A 1 79 ? -11.965 2.361 14.093 1.00 89.75 79 LEU A O 1
ATOM 573 N N . LYS A 1 80 ? -10.051 2.526 12.925 1.00 88.19 80 LYS A N 1
ATOM 574 C CA . LYS A 1 80 ? -9.249 3.020 14.054 1.00 88.19 80 LYS A CA 1
ATOM 575 C C . LYS A 1 80 ? -9.759 4.372 14.565 1.00 88.19 80 LYS A C 1
ATOM 577 O O . LYS A 1 80 ? -9.854 4.557 15.774 1.00 88.19 80 LYS A O 1
ATOM 582 N N . LYS A 1 81 ? -10.114 5.298 13.664 1.00 87.31 81 LYS A N 1
ATOM 583 C CA . LYS A 1 81 ? -10.716 6.597 14.025 1.00 87.31 81 LYS A CA 1
ATOM 584 C C . LYS A 1 81 ? -12.095 6.447 14.679 1.00 87.31 81 LYS A C 1
ATOM 586 O O . LYS A 1 81 ? -12.451 7.278 15.501 1.00 87.31 81 LYS A O 1
ATOM 591 N N . MET A 1 82 ? -12.838 5.386 14.360 1.00 84.25 82 MET A N 1
ATOM 592 C CA . MET A 1 82 ? -14.104 5.041 15.023 1.00 84.25 82 MET A CA 1
ATOM 593 C C . MET A 1 82 ? -13.924 4.335 16.377 1.00 84.25 82 MET A C 1
ATOM 595 O O . MET A 1 82 ? -14.910 3.933 16.983 1.00 84.25 82 MET A O 1
ATOM 599 N N . GLY A 1 83 ? -12.690 4.151 16.857 1.00 82.38 83 GLY A N 1
ATOM 600 C CA . GLY A 1 83 ? -12.427 3.473 18.128 1.00 82.38 83 GLY A CA 1
ATOM 601 C C . GLY A 1 83 ? -12.538 1.948 18.061 1.00 82.38 83 GLY A C 1
ATOM 602 O O . GLY A 1 83 ? -12.430 1.285 19.091 1.00 82.38 83 GLY A O 1
ATOM 603 N N . VAL A 1 84 ? -12.691 1.364 16.866 1.00 80.44 84 VAL A N 1
ATOM 604 C CA . VAL A 1 84 ? -12.692 -0.092 16.698 1.00 80.44 84 VAL A CA 1
ATOM 605 C C . VAL A 1 84 ? -11.273 -0.606 16.909 1.00 80.44 84 VAL A C 1
ATOM 607 O O . VAL A 1 84 ? -10.411 -0.522 16.028 1.00 80.44 84 VAL A O 1
ATOM 610 N N . GLN A 1 85 ? -11.018 -1.168 18.087 1.00 70.62 85 GLN A N 1
ATOM 611 C CA . GLN A 1 85 ? -9.765 -1.858 18.351 1.00 70.62 85 GLN A CA 1
ATOM 612 C C . GLN A 1 85 ? -9.766 -3.233 17.680 1.00 70.62 85 GLN A C 1
ATOM 614 O O . GLN A 1 85 ? -10.746 -3.981 17.726 1.00 70.62 85 GLN A O 1
ATOM 619 N N . ARG A 1 86 ? -8.647 -3.579 17.033 1.00 68.25 86 ARG A N 1
ATOM 620 C CA . ARG A 1 86 ? -8.445 -4.926 16.485 1.00 68.25 86 ARG A CA 1
ATOM 621 C C . ARG A 1 86 ? -8.407 -5.910 17.647 1.00 68.25 86 ARG A C 1
ATOM 623 O O . ARG A 1 86 ? -7.800 -5.619 18.674 1.00 68.25 86 ARG A O 1
ATOM 630 N N . ARG A 1 87 ? -9.021 -7.083 17.468 1.00 66.69 87 ARG A N 1
ATOM 631 C CA . ARG A 1 87 ? -8.963 -8.173 18.445 1.00 66.69 87 ARG A CA 1
ATOM 632 C C . ARG A 1 87 ? -7.502 -8.424 18.785 1.00 66.69 87 ARG A C 1
ATOM 634 O O . ARG A 1 87 ? -6.736 -8.840 17.913 1.00 66.69 87 ARG A O 1
ATOM 641 N N . ALA A 1 88 ? -7.124 -8.149 20.031 1.00 62.38 88 ALA A N 1
ATOM 642 C CA . ALA A 1 88 ? -5.823 -8.537 20.531 1.00 62.38 88 ALA A CA 1
ATOM 643 C C . ALA A 1 88 ? -5.712 -10.047 20.310 1.00 62.38 88 ALA A C 1
ATOM 645 O O . ALA A 1 88 ? -6.531 -10.825 20.813 1.00 62.38 88 ALA A O 1
ATOM 646 N N . ARG A 1 89 ? -4.743 -10.467 19.490 1.00 61.62 89 ARG A N 1
ATOM 647 C CA . ARG A 1 89 ? -4.349 -11.871 19.476 1.00 61.62 89 ARG A CA 1
ATOM 648 C C . ARG A 1 89 ? -3.919 -12.143 20.906 1.00 61.62 89 ARG A C 1
ATOM 650 O O . ARG A 1 89 ? -3.008 -11.474 21.387 1.00 61.62 89 ARG A O 1
ATOM 657 N N . ARG A 1 90 ? -4.641 -13.026 21.602 1.00 50.66 90 ARG A N 1
ATOM 658 C CA . ARG A 1 90 ? -4.226 -13.518 22.913 1.00 50.66 90 ARG A CA 1
ATOM 659 C C . ARG A 1 90 ? -2.802 -14.019 22.716 1.00 50.66 90 ARG A C 1
ATOM 661 O O . ARG A 1 90 ? -2.608 -15.048 22.076 1.00 50.66 90 ARG A O 1
ATOM 668 N N . ALA A 1 91 ? -1.827 -13.237 23.171 1.00 52.09 91 ALA A N 1
ATOM 669 C CA . ALA A 1 91 ? -0.482 -13.727 23.355 1.00 52.09 91 ALA A CA 1
ATOM 670 C C . ALA A 1 91 ? -0.648 -14.882 24.336 1.00 52.09 91 ALA A C 1
ATOM 672 O O . ALA A 1 91 ? -1.106 -14.687 25.464 1.00 52.09 91 ALA A O 1
ATOM 673 N N . SER A 1 92 ? -0.431 -16.099 23.852 1.00 50.66 92 SER A N 1
ATOM 674 C CA . SER A 1 92 ? -0.333 -17.265 24.707 1.00 50.66 92 SER A CA 1
ATOM 675 C C . SER A 1 92 ? 0.722 -16.955 25.764 1.00 50.66 92 SER A C 1
ATOM 677 O O . SER A 1 92 ? 1.877 -16.722 25.422 1.00 50.66 92 SER A O 1
ATOM 679 N N . ALA A 1 93 ? 0.260 -16.853 27.009 1.00 52.38 93 ALA A N 1
ATOM 680 C CA . ALA A 1 93 ? 1.008 -16.910 28.255 1.00 52.38 93 ALA A CA 1
ATOM 681 C C . ALA A 1 93 ? 2.507 -16.552 28.178 1.00 52.38 93 ALA A C 1
ATOM 683 O O . ALA A 1 93 ? 3.355 -17.425 28.032 1.00 52.38 93 ALA A O 1
ATOM 684 N N . SER A 1 94 ? 2.835 -15.282 28.412 1.00 45.22 94 SER A N 1
ATOM 685 C CA . SER A 1 94 ? 4.020 -14.952 29.207 1.00 45.22 94 SER A CA 1
ATOM 686 C C . SER A 1 94 ? 3.800 -13.634 29.951 1.00 45.22 94 SER A C 1
ATOM 688 O O . SER A 1 94 ? 3.874 -12.548 29.388 1.00 45.22 94 SER A O 1
ATOM 690 N N . ALA A 1 95 ? 3.387 -13.807 31.205 1.00 48.84 95 ALA A N 1
ATOM 691 C CA . ALA A 1 95 ? 3.816 -13.069 32.387 1.00 48.84 95 ALA A CA 1
ATOM 692 C C . ALA A 1 95 ? 3.861 -11.518 32.373 1.00 48.84 95 ALA A C 1
ATOM 694 O O . ALA A 1 95 ? 4.781 -10.882 31.876 1.00 48.84 95 ALA A O 1
ATOM 695 N N . THR A 1 96 ? 2.921 -10.968 33.152 1.00 45.78 96 THR A N 1
ATOM 696 C CA . THR A 1 96 ? 3.189 -9.996 34.234 1.00 45.78 96 THR A CA 1
ATOM 697 C C . THR A 1 96 ? 3.292 -8.505 33.887 1.00 45.78 96 THR A C 1
ATOM 699 O O . THR A 1 96 ? 4.350 -7.909 33.753 1.00 45.78 96 THR A O 1
ATOM 702 N N . ARG A 1 97 ? 2.107 -7.885 33.877 1.00 55.88 97 ARG A N 1
ATOM 703 C CA . ARG A 1 97 ? 1.721 -6.669 34.622 1.00 55.88 97 ARG A CA 1
ATOM 704 C C . ARG A 1 97 ? 2.833 -6.030 35.488 1.00 55.88 97 ARG A C 1
ATOM 706 O O . ARG A 1 97 ? 3.059 -6.503 36.593 1.00 55.88 97 ARG A O 1
ATOM 713 N N . GLN A 1 98 ? 3.385 -4.892 35.065 1.00 44.38 98 GLN A N 1
ATOM 714 C CA . GLN A 1 98 ? 3.661 -3.726 35.925 1.00 44.38 98 GLN A CA 1
ATOM 715 C C . GLN A 1 98 ? 4.103 -2.521 35.084 1.00 44.38 98 GLN A C 1
ATOM 717 O O . GLN A 1 98 ? 4.804 -2.649 34.085 1.00 44.38 98 GLN A O 1
ATOM 722 N N . ALA A 1 99 ? 3.617 -1.348 35.477 1.00 51.00 99 ALA A N 1
ATOM 723 C CA . ALA A 1 99 ? 3.953 -0.069 34.884 1.00 51.00 99 ALA A CA 1
ATOM 724 C C . ALA A 1 99 ? 5.308 0.443 35.412 1.00 51.00 99 ALA A C 1
ATOM 726 O O . ALA A 1 99 ? 5.499 0.471 36.623 1.00 51.00 99 ALA A O 1
ATOM 727 N N . ALA A 1 100 ? 6.136 0.928 34.471 1.00 43.84 100 ALA A N 1
ATOM 728 C CA . ALA A 1 100 ? 7.295 1.837 34.589 1.00 43.84 100 ALA A CA 1
ATOM 729 C C . ALA A 1 100 ? 8.547 1.356 35.372 1.00 43.84 100 ALA A C 1
ATOM 731 O O . ALA A 1 100 ? 8.424 0.478 36.220 1.00 43.84 100 ALA A O 1
ATOM 732 N N . PRO A 1 101 ? 9.755 1.948 35.173 1.00 50.50 101 PRO A N 1
ATOM 733 C CA . PRO A 1 101 ? 10.226 2.916 34.170 1.00 50.50 101 PRO A CA 1
ATOM 734 C C . PRO A 1 101 ? 11.434 2.399 33.336 1.00 50.50 101 PRO A C 1
ATOM 736 O O . PRO A 1 101 ? 11.887 1.271 33.494 1.00 50.50 101 PRO A O 1
ATOM 739 N N . ALA A 1 102 ? 11.914 3.252 32.423 1.00 55.84 102 ALA A N 1
ATOM 740 C CA . ALA A 1 102 ? 13.081 3.123 31.541 1.00 55.84 102 ALA A CA 1
ATOM 741 C C . ALA A 1 102 ? 14.126 2.045 31.903 1.00 55.84 102 ALA A C 1
ATOM 743 O O . ALA A 1 102 ? 14.851 2.168 32.889 1.00 55.84 102 ALA A O 1
ATOM 744 N N . ARG A 1 103 ? 14.284 1.057 31.016 1.00 46.84 103 ARG A N 1
ATOM 745 C CA . ARG A 1 103 ? 15.515 0.276 30.880 1.00 46.84 103 ARG A CA 1
ATOM 746 C C . ARG A 1 103 ? 15.868 0.133 29.407 1.00 46.84 103 ARG A C 1
ATOM 748 O O . ARG A 1 103 ? 15.070 -0.353 28.613 1.00 46.84 103 ARG A O 1
ATOM 755 N N . GLU A 1 104 ? 17.036 0.687 29.108 1.00 47.44 104 GLU A N 1
ATOM 756 C CA . GLU A 1 104 ? 18.025 0.277 28.116 1.00 47.44 104 GLU A CA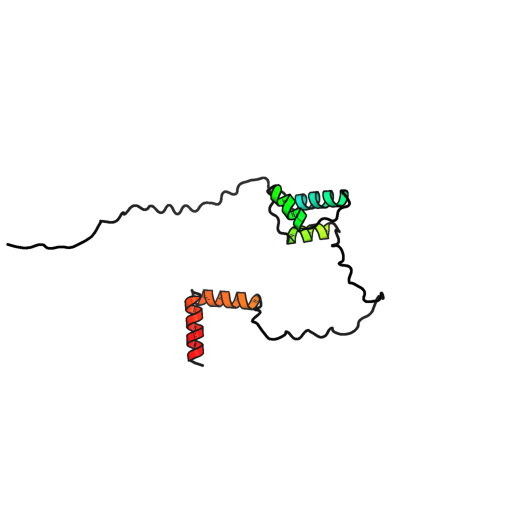 1
ATOM 757 C C . GLU A 1 104 ? 17.526 -0.441 26.862 1.00 47.44 104 GLU A C 1
ATOM 759 O O . GLU A 1 104 ? 17.066 -1.579 26.888 1.00 47.44 104 GLU A O 1
ATOM 764 N N . ALA A 1 105 ? 17.708 0.276 25.749 1.00 54.34 105 ALA A N 1
ATOM 765 C CA . ALA A 1 105 ? 18.151 -0.235 24.460 1.00 54.34 105 ALA A CA 1
ATOM 766 C C . ALA A 1 105 ? 17.908 -1.736 24.239 1.00 54.34 105 ALA A C 1
ATOM 768 O O . ALA A 1 105 ? 18.739 -2.582 24.568 1.00 54.34 105 ALA A O 1
ATOM 769 N N . SER A 1 106 ? 16.791 -2.055 23.577 1.00 52.91 106 SER A N 1
ATOM 770 C CA . SER A 1 106 ? 16.713 -3.314 22.837 1.00 52.91 106 SER A CA 1
ATOM 771 C C . SER A 1 106 ? 17.954 -3.432 21.950 1.00 52.91 106 SER A C 1
ATOM 773 O O . SER A 1 106 ? 18.283 -2.450 21.273 1.00 52.91 106 SER A O 1
ATOM 775 N N . PRO A 1 107 ? 18.627 -4.597 21.918 1.00 48.84 107 PRO A N 1
ATOM 776 C CA . PRO A 1 107 ? 19.726 -4.808 21.000 1.00 48.84 107 PRO A CA 1
ATOM 777 C C . PRO A 1 107 ? 19.177 -4.568 19.601 1.00 48.84 107 PRO A C 1
ATOM 779 O O . PRO A 1 107 ? 18.247 -5.241 19.141 1.00 48.84 107 PRO A O 1
ATOM 782 N N . ARG A 1 108 ? 19.718 -3.526 18.967 1.00 54.94 108 ARG A N 1
ATOM 783 C CA . ARG A 1 108 ? 19.573 -3.248 17.548 1.00 54.94 108 ARG A CA 1
ATOM 784 C C . ARG A 1 108 ? 19.818 -4.581 16.858 1.00 54.94 108 ARG A C 1
ATOM 786 O O . ARG A 1 108 ? 20.917 -5.116 16.945 1.00 54.94 108 ARG A O 1
ATOM 793 N N . ARG A 1 109 ? 18.768 -5.166 16.273 1.00 52.44 109 ARG A N 1
ATOM 794 C CA . ARG A 1 109 ? 18.926 -6.321 15.395 1.00 52.44 109 ARG A CA 1
ATOM 795 C C . ARG A 1 109 ? 19.887 -5.868 14.308 1.00 52.44 109 ARG A C 1
ATOM 797 O O . ARG A 1 109 ? 19.508 -5.072 13.451 1.00 52.44 109 ARG A O 1
ATOM 804 N N . GLU A 1 110 ? 21.129 -6.315 14.421 1.00 58.53 110 GLU A N 1
ATOM 805 C CA . GLU A 1 110 ? 22.088 -6.335 13.330 1.00 58.53 110 GLU A CA 1
ATOM 806 C C . GLU A 1 110 ? 21.344 -6.907 12.115 1.00 58.53 110 GLU A C 1
ATOM 808 O O . GLU A 1 110 ? 20.733 -7.981 12.234 1.00 58.53 110 GLU A O 1
ATOM 813 N N . PRO A 1 111 ? 21.263 -6.178 10.990 1.00 57.03 111 PRO A N 1
ATOM 814 C CA . PRO A 1 111 ? 20.635 -6.720 9.803 1.00 57.03 111 PRO A CA 1
ATOM 815 C C . PRO A 1 111 ? 21.438 -7.948 9.390 1.00 57.03 111 PRO A C 1
ATOM 817 O O . PRO A 1 111 ? 22.632 -7.867 9.114 1.00 57.03 111 PRO A O 1
ATOM 820 N N . VAL A 1 112 ? 20.767 -9.098 9.387 1.00 55.25 112 VAL A N 1
ATOM 821 C CA . VAL A 1 112 ? 21.288 -10.336 8.820 1.00 55.25 112 VAL A CA 1
ATOM 822 C C . VAL A 1 112 ? 21.597 -10.042 7.357 1.00 55.25 112 VAL A C 1
ATOM 824 O O . VAL A 1 112 ? 20.698 -9.852 6.541 1.00 55.25 112 VAL A O 1
ATOM 827 N N . VAL A 1 113 ? 22.886 -9.916 7.059 1.00 62.34 113 VAL A N 1
ATOM 828 C CA . VAL A 1 113 ? 23.414 -9.631 5.730 1.00 62.34 113 VAL A CA 1
ATOM 829 C C . VAL A 1 113 ? 23.298 -10.911 4.916 1.00 62.34 113 VAL A C 1
ATOM 831 O O . VAL A 1 113 ? 24.205 -11.733 4.960 1.00 62.34 113 VAL A O 1
ATOM 834 N N . SER A 1 114 ? 22.166 -11.128 4.242 1.00 55.03 114 SER A N 1
ATOM 835 C CA . SER A 1 114 ? 22.049 -12.027 3.082 1.00 55.03 114 SER A CA 1
ATOM 836 C C . SER A 1 114 ? 20.682 -11.877 2.401 1.00 55.03 114 SER A C 1
ATOM 838 O O . SER A 1 114 ? 19.652 -12.061 3.044 1.00 55.03 114 SER A O 1
ATOM 840 N N . ALA A 1 115 ? 20.731 -11.614 1.087 1.00 55.94 115 ALA A N 1
ATOM 841 C CA . ALA A 1 115 ? 19.653 -11.387 0.109 1.00 55.94 115 ALA A CA 1
ATOM 842 C C . ALA A 1 115 ? 19.088 -9.950 0.023 1.00 55.94 115 ALA A C 1
ATOM 844 O O . ALA A 1 115 ? 17.983 -9.662 0.471 1.00 55.94 115 ALA A O 1
ATOM 845 N N . GLU A 1 116 ? 19.894 -9.065 -0.580 1.00 66.44 116 GLU A N 1
ATOM 846 C CA . GLU A 1 116 ? 19.508 -7.962 -1.491 1.00 66.44 116 GLU A CA 1
ATOM 847 C C . GLU A 1 116 ? 18.160 -7.268 -1.234 1.00 66.44 116 GLU A C 1
ATOM 849 O O . GLU A 1 116 ? 17.313 -7.117 -2.114 1.00 66.44 116 GLU A O 1
ATOM 854 N N . SER A 1 117 ? 17.946 -6.784 -0.015 1.00 78.88 117 SER A N 1
ATOM 855 C CA . SER A 1 117 ? 16.863 -5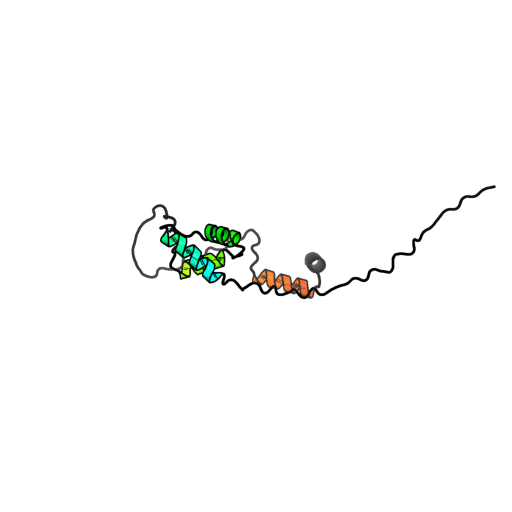.841 0.237 1.00 78.88 117 SER A CA 1
ATOM 856 C C . SER A 1 117 ? 17.309 -4.440 -0.183 1.00 78.88 117 SER A C 1
ATOM 858 O O . SER A 1 117 ? 18.136 -3.827 0.496 1.00 78.88 117 SER A O 1
ATOM 860 N N . PHE A 1 118 ? 16.755 -3.922 -1.279 1.00 87.25 118 PHE A N 1
ATOM 861 C CA . PHE A 1 118 ? 16.960 -2.532 -1.687 1.00 87.25 118 PHE A CA 1
ATOM 862 C C . PHE A 1 118 ? 16.077 -1.588 -0.862 1.00 87.25 118 PHE A C 1
ATOM 864 O O . PHE A 1 118 ? 14.884 -1.842 -0.669 1.00 87.25 118 PHE A O 1
ATOM 871 N N . THR A 1 119 ? 16.639 -0.478 -0.382 1.00 94.81 119 THR A N 1
ATOM 872 C CA . THR A 1 119 ? 15.845 0.597 0.233 1.00 94.81 119 THR A CA 1
ATOM 873 C C . THR A 1 119 ? 15.124 1.412 -0.844 1.00 94.81 119 THR A C 1
ATOM 875 O O . THR A 1 119 ? 15.543 1.464 -2.000 1.00 94.81 119 THR A O 1
ATOM 878 N N . VAL A 1 120 ? 14.030 2.087 -0.478 1.00 94.81 120 VAL A N 1
ATOM 879 C CA . VAL A 1 120 ? 13.263 2.925 -1.420 1.00 94.81 120 VAL A CA 1
ATOM 880 C C . VAL A 1 120 ? 14.148 4.003 -2.060 1.00 94.81 120 VAL A C 1
ATOM 882 O O . VAL A 1 120 ? 14.056 4.244 -3.262 1.00 94.81 120 VAL A O 1
ATOM 885 N N . ASP A 1 121 ? 15.065 4.588 -1.292 1.00 95.62 121 ASP A N 1
ATOM 886 C CA . ASP A 1 121 ? 15.992 5.606 -1.791 1.00 95.62 121 ASP A CA 1
ATOM 887 C C . ASP A 1 121 ? 16.976 5.048 -2.832 1.00 95.62 121 ASP A C 1
ATOM 889 O O . ASP A 1 121 ? 17.284 5.715 -3.826 1.00 95.62 121 ASP A O 1
ATOM 893 N N . GLN A 1 122 ? 17.429 3.801 -2.660 1.00 95.56 122 GLN A N 1
ATOM 894 C CA . GLN A 1 122 ? 18.275 3.116 -3.643 1.00 95.56 122 GLN A CA 1
ATOM 895 C C . GLN A 1 122 ? 17.519 2.883 -4.955 1.00 95.56 122 GLN A C 1
ATOM 897 O O . GLN A 1 122 ? 18.073 3.122 -6.026 1.00 95.56 122 GLN A O 1
ATOM 902 N N . LEU A 1 123 ? 16.236 2.512 -4.886 1.00 95.56 123 LEU A N 1
ATOM 903 C CA . LEU A 1 123 ? 15.393 2.348 -6.075 1.00 95.56 123 LEU A CA 1
ATOM 904 C C . LEU A 1 123 ? 15.164 3.678 -6.806 1.00 95.56 123 LEU A C 1
ATOM 906 O O . LEU A 1 123 ? 15.221 3.727 -8.034 1.00 95.56 123 LEU A O 1
ATOM 910 N N . ILE A 1 124 ? 14.958 4.773 -6.068 1.00 97.25 124 ILE A N 1
ATOM 911 C CA . ILE A 1 124 ? 14.831 6.118 -6.653 1.00 97.25 124 ILE A CA 1
ATOM 912 C C . ILE A 1 124 ? 16.136 6.527 -7.345 1.00 97.25 124 ILE A C 1
ATOM 914 O O . ILE A 1 124 ? 16.110 7.092 -8.439 1.00 97.25 124 ILE A O 1
ATOM 918 N N . THR A 1 125 ? 17.277 6.229 -6.729 1.00 97.38 125 THR A N 1
ATOM 919 C CA . THR A 1 125 ? 18.594 6.542 -7.295 1.00 97.38 125 THR A CA 1
ATOM 920 C C . THR A 1 125 ? 18.862 5.727 -8.561 1.00 97.38 125 THR A C 1
ATOM 922 O O . THR A 1 125 ? 19.252 6.296 -9.581 1.00 97.38 125 THR A O 1
ATOM 925 N N . ALA A 1 126 ? 18.562 4.425 -8.540 1.00 96.38 126 ALA A N 1
ATOM 926 C CA . ALA A 1 126 ? 18.666 3.557 -9.712 1.00 96.38 126 ALA A CA 1
ATOM 927 C C . ALA A 1 126 ? 17.760 4.036 -10.859 1.00 96.38 126 ALA A C 1
ATOM 929 O O . ALA A 1 126 ? 18.196 4.091 -12.008 1.00 96.38 126 ALA A O 1
ATOM 930 N N . LYS A 1 127 ? 16.528 4.466 -10.553 1.00 97.00 127 LYS A N 1
ATOM 931 C CA . LYS A 1 127 ? 15.598 5.037 -11.540 1.00 97.00 127 LYS A CA 1
ATOM 932 C C . LYS A 1 127 ? 16.178 6.277 -12.219 1.00 97.00 127 LYS A C 1
ATOM 934 O O . LYS A 1 127 ? 16.183 6.344 -13.444 1.00 97.00 127 LYS A O 1
ATOM 939 N N . LYS A 1 128 ? 16.712 7.224 -11.441 1.00 97.81 128 LYS A N 1
ATOM 940 C CA . LYS A 1 128 ? 17.347 8.440 -11.982 1.00 97.81 128 LYS A CA 1
ATOM 941 C C . LYS A 1 128 ? 18.541 8.113 -12.880 1.00 97.81 128 LYS A C 1
ATOM 943 O O . LYS A 1 128 ? 18.703 8.739 -13.918 1.00 97.81 128 LYS A O 1
ATOM 948 N N . PHE A 1 129 ? 19.356 7.123 -12.511 1.00 97.69 129 PHE A N 1
ATOM 949 C CA . PHE A 1 129 ? 20.472 6.674 -13.347 1.00 97.69 129 PHE A CA 1
ATOM 950 C C . PHE A 1 129 ? 20.003 6.085 -14.685 1.00 97.69 129 PHE A C 1
ATOM 952 O O . PHE A 1 129 ? 20.552 6.394 -15.739 1.00 97.69 129 PHE A O 1
ATOM 959 N N . VAL A 1 130 ? 18.950 5.266 -14.673 1.00 97.75 130 VAL A N 1
ATOM 960 C CA . VAL A 1 130 ? 18.378 4.731 -15.917 1.00 97.75 130 VAL A CA 1
ATOM 961 C C . VAL A 1 130 ? 17.822 5.856 -16.801 1.00 97.75 130 VAL A C 1
ATOM 963 O O . VAL A 1 130 ? 17.998 5.809 -18.018 1.00 97.75 130 VAL A O 1
ATOM 966 N N . GLU A 1 131 ? 17.207 6.881 -16.206 1.00 97.19 131 GLU A N 1
ATOM 967 C CA . GLU A 1 131 ? 16.712 8.067 -16.920 1.00 97.19 131 GLU A CA 1
ATOM 968 C C . GLU A 1 131 ? 17.847 8.885 -17.558 1.00 97.19 131 GLU A C 1
ATOM 970 O O . GLU A 1 131 ? 17.710 9.300 -18.707 1.00 97.19 131 GLU A O 1
ATOM 975 N N . THR A 1 132 ? 18.990 9.068 -16.883 1.00 96.81 132 THR A N 1
ATOM 976 C CA . THR A 1 132 ? 20.136 9.800 -17.461 1.00 96.81 132 THR A CA 1
ATOM 977 C C . THR A 1 132 ? 20.817 9.035 -18.593 1.00 96.81 132 THR A C 1
ATOM 979 O O . THR A 1 132 ? 21.288 9.642 -19.554 1.00 96.81 132 THR A O 1
ATOM 982 N N . VAL A 1 133 ? 20.856 7.704 -18.512 1.00 96.50 133 VAL A N 1
ATOM 983 C CA . VAL A 1 133 ? 21.405 6.836 -19.566 1.00 96.50 133 VAL A CA 1
ATOM 984 C C . VAL A 1 133 ? 20.421 6.670 -20.739 1.00 96.50 133 VAL A C 1
ATOM 986 O O . VAL A 1 133 ? 20.823 6.328 -21.856 1.00 96.50 133 VAL A O 1
ATOM 989 N N . GLY A 1 134 ? 19.131 6.916 -20.505 1.00 95.25 134 GLY A N 1
ATOM 990 C CA . GLY A 1 134 ? 18.062 6.903 -21.506 1.00 95.25 134 GLY A CA 1
ATOM 991 C C . GLY A 1 134 ? 17.474 5.521 -21.808 1.00 95.25 134 GLY A C 1
ATOM 992 O O . GLY A 1 134 ? 16.472 5.430 -22.510 1.00 95.25 134 GLY A O 1
ATOM 993 N N . SER A 1 135 ? 18.056 4.430 -21.293 1.00 95.38 135 SER A N 1
ATOM 994 C CA . SER A 1 135 ? 17.427 3.101 -21.335 1.00 95.38 135 SER A CA 1
ATOM 995 C C . SER A 1 135 ? 18.025 2.131 -20.303 1.00 95.38 135 SER A C 1
ATOM 997 O O . SER A 1 135 ? 19.232 2.179 -20.042 1.00 95.38 135 SER A O 1
ATOM 999 N N . PRO A 1 136 ? 17.229 1.184 -19.763 1.00 96.69 136 PRO A N 1
ATOM 1000 C CA . PRO A 1 136 ? 17.714 0.197 -18.793 1.00 96.69 136 PRO A CA 1
ATOM 1001 C C . PRO A 1 136 ? 18.739 -0.767 -19.404 1.00 96.69 136 PRO A C 1
ATOM 1003 O O . PRO A 1 136 ? 19.729 -1.109 -18.764 1.00 96.69 136 PRO A O 1
ATOM 1006 N N . LYS A 1 137 ? 18.564 -1.146 -20.678 1.00 97.12 137 LYS A N 1
ATOM 1007 C CA . LYS A 1 137 ? 19.493 -2.042 -21.384 1.00 97.12 137 LYS A CA 1
ATOM 1008 C C . LYS A 1 137 ? 20.887 -1.420 -21.534 1.00 97.12 137 LYS A C 1
ATOM 1010 O O . LYS A 1 137 ? 21.889 -2.106 -21.357 1.00 97.12 137 LYS A O 1
ATOM 1015 N N . ARG A 1 138 ? 20.957 -0.114 -21.819 1.00 95.88 138 ARG A N 1
ATOM 1016 C CA . ARG A 1 138 ? 22.226 0.625 -21.904 1.00 95.88 138 ARG A CA 1
ATOM 1017 C C . ARG A 1 138 ? 22.865 0.828 -20.528 1.00 95.88 138 ARG A C 1
ATOM 1019 O O . ARG A 1 138 ? 24.084 0.773 -20.433 1.00 95.88 138 ARG A O 1
ATOM 1026 N N . ALA A 1 139 ? 22.063 1.013 -19.478 1.00 97.75 139 ALA A N 1
ATOM 1027 C CA . ALA A 1 139 ? 22.553 1.110 -18.103 1.00 97.75 139 ALA A CA 1
ATOM 1028 C C . ALA A 1 139 ? 23.252 -0.185 -17.652 1.00 97.75 139 ALA A C 1
ATOM 1030 O O . ALA A 1 139 ? 24.352 -0.117 -17.115 1.00 97.75 139 ALA A O 1
ATOM 1031 N N . MET A 1 140 ? 22.673 -1.356 -17.947 1.00 97.25 140 MET A N 1
ATOM 1032 C CA . MET A 1 140 ? 23.320 -2.646 -17.665 1.00 97.25 140 MET A CA 1
ATOM 1033 C C . MET A 1 140 ? 24.612 -2.830 -18.466 1.00 97.25 140 MET A C 1
ATOM 1035 O O . MET A 1 140 ? 25.635 -3.170 -17.889 1.00 97.25 140 MET A O 1
ATOM 1039 N N . ALA A 1 141 ? 24.606 -2.511 -19.764 1.00 97.56 141 ALA A N 1
ATOM 1040 C CA . ALA A 1 141 ? 25.809 -2.609 -20.593 1.00 97.56 141 ALA A CA 1
ATOM 1041 C C . ALA A 1 141 ? 26.959 -1.705 -20.102 1.00 97.56 141 ALA A C 1
ATOM 1043 O O . ALA A 1 141 ? 28.125 -2.063 -20.243 1.00 97.56 141 ALA A O 1
ATOM 1044 N N . LEU A 1 142 ? 26.643 -0.537 -19.527 1.00 96.81 142 LEU A N 1
ATOM 1045 C CA . LEU A 1 142 ? 27.636 0.338 -18.898 1.00 96.81 142 LEU A CA 1
ATOM 1046 C C . LEU A 1 142 ? 28.208 -0.268 -17.614 1.00 96.81 142 LEU A C 1
ATOM 1048 O O . LEU A 1 142 ? 29.414 -0.189 -17.409 1.00 96.81 142 LEU A O 1
ATOM 1052 N N . LEU A 1 143 ? 27.364 -0.870 -16.771 1.00 96.31 143 LEU A N 1
ATOM 1053 C CA . LEU A 1 143 ? 27.813 -1.562 -15.561 1.00 96.31 143 LEU A CA 1
ATOM 1054 C C . LEU A 1 143 ? 28.695 -2.771 -15.910 1.00 96.31 143 LEU A C 1
ATOM 1056 O O . LEU A 1 143 ? 29.773 -2.901 -15.343 1.00 96.31 143 LEU A O 1
ATOM 1060 N N . ASP A 1 144 ? 28.312 -3.566 -16.911 1.00 97.19 144 ASP A N 1
ATOM 1061 C CA . ASP A 1 144 ? 29.122 -4.686 -17.414 1.00 97.19 144 ASP A CA 1
ATOM 1062 C C . ASP A 1 144 ? 30.469 -4.215 -17.991 1.00 97.19 144 ASP A C 1
ATOM 1064 O O . ASP A 1 144 ? 31.492 -4.881 -17.845 1.00 97.19 144 ASP A O 1
ATOM 1068 N N . ALA A 1 145 ? 30.492 -3.069 -18.681 1.00 97.19 145 ALA A N 1
ATOM 1069 C CA . ALA A 1 145 ? 31.727 -2.499 -19.214 1.00 97.19 145 ALA A CA 1
ATOM 1070 C C . ALA A 1 145 ? 32.655 -1.983 -18.103 1.00 97.19 145 ALA A C 1
ATOM 1072 O O . ALA A 1 145 ? 33.871 -2.114 -18.229 1.00 97.19 145 ALA A O 1
ATOM 1073 N N . LEU A 1 146 ? 32.089 -1.414 -17.033 1.00 96.69 146 LEU A N 1
ATOM 1074 C CA . LEU A 1 146 ? 32.839 -0.990 -15.849 1.00 96.69 146 LEU A CA 1
ATOM 1075 C C . LEU A 1 146 ? 33.439 -2.186 -15.105 1.00 96.69 146 LEU A C 1
ATOM 1077 O O . LEU A 1 146 ? 34.606 -2.125 -14.737 1.00 96.69 146 LEU A O 1
ATOM 1081 N N . ASP A 1 147 ? 32.681 -3.271 -14.947 1.00 96.75 147 ASP A N 1
ATOM 1082 C CA . ASP A 1 147 ? 33.136 -4.501 -14.283 1.00 96.75 147 ASP A CA 1
ATOM 1083 C C . ASP A 1 147 ? 34.311 -5.166 -15.017 1.00 96.75 147 ASP A C 1
ATOM 1085 O O . ASP A 1 147 ? 35.183 -5.758 -14.403 1.00 96.75 147 ASP A O 1
ATOM 1089 N N . ARG A 1 148 ? 34.392 -5.014 -16.345 1.00 95.56 148 ARG A N 1
ATOM 1090 C CA . ARG A 1 148 ? 35.536 -5.491 -17.146 1.00 95.56 148 ARG A CA 1
ATOM 1091 C C . ARG A 1 148 ? 36.786 -4.616 -17.045 1.00 95.56 148 ARG A C 1
ATOM 1093 O O . ARG A 1 148 ? 37.846 -5.041 -17.503 1.00 95.56 148 ARG A O 1
ATOM 1100 N N . LEU A 1 149 ? 36.638 -3.372 -16.592 1.00 93.88 149 LEU A N 1
ATOM 1101 C CA . LEU A 1 149 ? 37.737 -2.413 -16.469 1.00 93.88 149 LEU A CA 1
ATOM 1102 C C . LEU A 1 149 ? 38.368 -2.442 -15.070 1.00 93.88 149 LEU A C 1
ATOM 1104 O O . LEU A 1 149 ? 39.523 -2.038 -14.929 1.00 93.88 149 LEU A O 1
ATOM 1108 N N . MET A 1 150 ? 37.604 -2.873 -14.065 1.00 88.06 150 MET A N 1
ATOM 1109 C CA . MET A 1 150 ? 38.075 -3.107 -12.697 1.00 88.06 150 MET A CA 1
ATOM 1110 C C . MET A 1 150 ? 38.665 -4.510 -12.557 1.00 88.06 150 MET A C 1
ATOM 1112 O O . MET A 1 150 ? 39.648 -4.629 -11.793 1.00 88.06 150 MET A O 1
#

Secondary structure (DSSP, 8-state):
-----------------------------------HHHHHHHHHHHHHHTT----HHHHHHHHHHTT----HHHHHHHHHHTT---------S---------------------S----HHHHHHHHHHHHHHS-HHHHHHHHHHHHTT-